Protein AF-A0A524JCP1-F1 (afdb_monomer_lite)

Sequence (59 aa):
MSEPLSPPEGFAIGHWTDERAETGCTVILPPAGSACGVDVRGGGPGSRETEIISPLANA

Structure (mmCIF, N/CA/C/O backbone):
data_AF-A0A524JCP1-F1
#
_entry.id   AF-A0A524JCP1-F1
#
loop_
_atom_site.group_PDB
_atom_site.id
_atom_site.type_symbol
_atom_site.label_atom_id
_atom_site.label_alt_id
_atom_site.label_comp_id
_atom_site.label_asym_id
_atom_site.label_entity_id
_atom_site.label_seq_id
_atom_site.pdbx_PDB_ins_code
_atom_site.Cartn_x
_atom_site.Cartn_y
_atom_site.Cartn_z
_atom_site.occupancy
_atom_site.B_iso_or_equiv
_atom_site.auth_seq_id
_atom_site.auth_comp_id
_atom_site.auth_asym_id
_atom_site.auth_atom_id
_atom_site.pdbx_PDB_model_num
ATOM 1 N N . MET A 1 1 ? 14.213 -17.569 -4.653 1.00 59.41 1 MET A N 1
ATOM 2 C CA . MET A 1 1 ? 12.960 -16.837 -4.375 1.00 59.41 1 MET A CA 1
ATOM 3 C C . MET A 1 1 ? 12.339 -17.459 -3.147 1.00 59.41 1 MET A C 1
ATOM 5 O O . MET A 1 1 ? 12.327 -18.681 -3.073 1.00 59.41 1 MET A O 1
ATOM 9 N N . SER A 1 2 ? 11.925 -16.650 -2.175 1.00 73.25 2 SER A N 1
ATOM 10 C CA . SER A 1 2 ? 11.115 -17.132 -1.053 1.00 73.25 2 SER A CA 1
ATOM 11 C C . SER A 1 2 ? 9.761 -17.623 -1.562 1.00 73.25 2 SER A C 1
ATOM 13 O O . SER A 1 2 ? 9.306 -17.181 -2.619 1.00 73.25 2 SER A O 1
ATOM 15 N N . GLU A 1 3 ? 9.124 -18.521 -0.814 1.00 83.94 3 GLU A N 1
ATOM 16 C CA . GLU A 1 3 ? 7.749 -18.916 -1.112 1.00 83.94 3 GLU A CA 1
ATOM 17 C C . GLU A 1 3 ? 6.794 -17.710 -1.020 1.00 83.94 3 GLU A C 1
ATOM 19 O O . GLU A 1 3 ? 7.033 -16.801 -0.212 1.00 83.94 3 GLU A O 1
ATOM 24 N N . PRO A 1 4 ? 5.727 -17.671 -1.843 1.00 80.50 4 PRO A N 1
ATOM 25 C CA . PRO A 1 4 ? 4.717 -16.629 -1.751 1.00 80.50 4 PRO A CA 1
ATOM 26 C C . PRO A 1 4 ? 3.990 -16.714 -0.408 1.00 80.50 4 PRO A C 1
ATOM 28 O O . PRO A 1 4 ? 3.504 -17.772 -0.010 1.00 80.50 4 PRO A O 1
ATOM 31 N N . LEU A 1 5 ? 3.886 -15.580 0.280 1.00 82.75 5 LEU A N 1
ATOM 32 C CA . LEU A 1 5 ? 3.103 -15.480 1.505 1.00 82.75 5 LEU A CA 1
ATOM 33 C C . LEU A 1 5 ? 1.616 -15.425 1.153 1.00 82.75 5 LEU A C 1
ATOM 35 O O . LEU A 1 5 ? 1.205 -14.658 0.282 1.00 82.75 5 LEU A O 1
ATOM 39 N N . SER A 1 6 ? 0.810 -16.218 1.855 1.00 89.25 6 SER A N 1
ATOM 40 C CA . SER A 1 6 ? -0.643 -16.062 1.789 1.00 89.25 6 SER A CA 1
ATOM 41 C C . SER A 1 6 ? -1.050 -14.761 2.490 1.00 89.25 6 SER A C 1
ATOM 43 O O . SER A 1 6 ? -0.492 -14.453 3.549 1.00 89.25 6 SER A O 1
ATOM 45 N N . PRO A 1 7 ? -1.998 -13.986 1.931 1.00 90.69 7 PRO A N 1
ATOM 46 C CA . PRO A 1 7 ? -2.514 -12.808 2.612 1.00 90.69 7 PRO A CA 1
ATOM 47 C C . PRO A 1 7 ? -3.207 -13.197 3.930 1.00 90.69 7 PRO A C 1
ATOM 49 O O . PRO A 1 7 ? -3.727 -14.312 4.041 1.00 90.69 7 PRO A O 1
ATOM 52 N N . PRO A 1 8 ? -3.250 -12.286 4.922 1.00 92.88 8 PRO A N 1
ATOM 53 C CA . PRO A 1 8 ? -4.083 -12.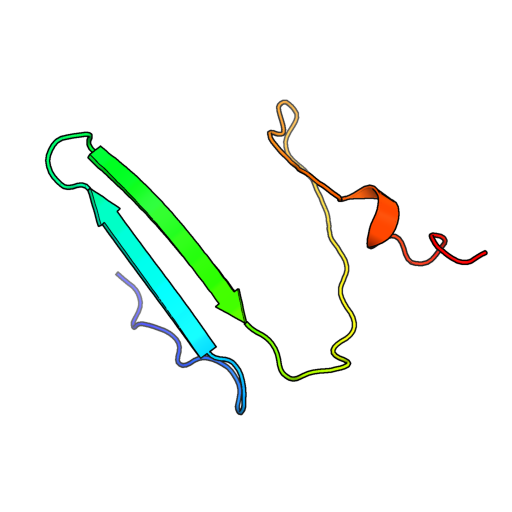469 6.104 1.00 92.88 8 PRO A CA 1
ATOM 54 C C . PRO A 1 8 ? -5.548 -12.720 5.730 1.00 92.88 8 PRO A C 1
ATOM 56 O O . PRO A 1 8 ? -6.015 -12.300 4.669 1.00 92.88 8 PRO A O 1
ATOM 5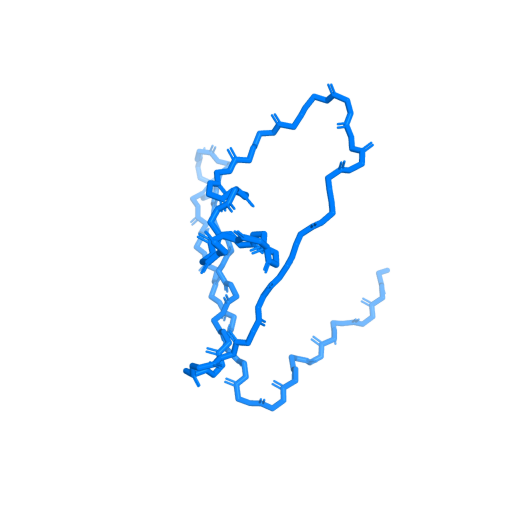9 N N . GLU A 1 9 ? -6.291 -13.373 6.621 1.00 94.88 9 GLU A N 1
ATOM 60 C CA . GLU A 1 9 ? -7.709 -13.656 6.399 1.00 94.88 9 GLU A CA 1
ATOM 61 C C . GLU A 1 9 ? -8.501 -12.375 6.070 1.00 94.88 9 GLU A C 1
ATOM 63 O O . GLU A 1 9 ? -8.328 -11.330 6.699 1.00 94.88 9 GLU A O 1
ATOM 68 N N . GLY A 1 10 ? -9.360 -12.454 5.050 1.00 95.00 10 GLY A N 1
ATOM 69 C CA . GLY A 1 10 ? -10.207 -11.345 4.602 1.00 95.00 10 GLY A CA 1
ATOM 70 C C . GLY A 1 10 ? -9.525 -10.316 3.693 1.00 95.00 10 GLY A C 1
ATOM 71 O O . GLY A 1 10 ? -10.225 -9.486 3.116 1.00 95.00 10 GLY A O 1
ATOM 72 N N . PHE A 1 11 ? -8.202 -10.370 3.512 1.00 96.38 11 PHE A N 1
ATOM 73 C CA . PHE A 1 11 ? -7.518 -9.555 2.506 1.00 96.38 11 PHE A CA 1
ATOM 74 C C . PHE A 1 11 ? -7.666 -10.170 1.111 1.00 96.38 11 PHE A C 1
ATOM 76 O O . PHE A 1 11 ? -7.498 -11.376 0.926 1.00 96.38 11 PHE A O 1
ATOM 83 N N . ALA A 1 12 ? -7.906 -9.323 0.112 1.00 95.69 12 ALA A N 1
ATOM 84 C CA . ALA A 1 12 ? -7.837 -9.694 -1.297 1.00 95.69 12 ALA A CA 1
ATOM 85 C C . ALA A 1 12 ? -6.671 -8.970 -1.984 1.00 95.69 12 ALA A C 1
ATOM 87 O O . ALA A 1 12 ? -6.356 -7.824 -1.661 1.00 95.69 12 ALA A O 1
ATOM 88 N N . ILE A 1 13 ? -6.031 -9.635 -2.946 1.00 95.56 13 ILE A N 1
ATOM 89 C CA . ILE A 1 13 ? -4.946 -9.065 -3.752 1.00 95.56 13 ILE A CA 1
ATOM 90 C C . ILE A 1 13 ? -5.334 -9.184 -5.224 1.00 95.56 13 ILE A C 1
ATOM 92 O O . ILE A 1 13 ? -5.732 -10.256 -5.679 1.00 95.56 13 ILE A O 1
ATOM 96 N N . GLY A 1 14 ? -5.234 -8.078 -5.958 1.00 96.19 14 GLY A N 1
ATOM 97 C CA . GLY A 1 14 ? -5.481 -8.017 -7.395 1.00 96.19 14 GLY A CA 1
ATOM 98 C C . GLY A 1 14 ? -4.250 -7.529 -8.146 1.00 96.19 14 GLY A C 1
ATOM 99 O O . GLY A 1 14 ? -3.573 -6.603 -7.699 1.00 96.19 14 GLY A O 1
ATOM 100 N N . HIS A 1 15 ? -3.991 -8.127 -9.305 1.00 97.19 15 HIS A N 1
ATOM 101 C CA . HIS A 1 15 ? -2.911 -7.733 -10.203 1.00 97.19 15 HIS A CA 1
ATOM 102 C C . HIS A 1 15 ? -3.477 -7.452 -11.592 1.00 97.19 15 HIS A C 1
ATOM 104 O O . HIS A 1 15 ? -4.337 -8.187 -12.079 1.00 97.19 15 HIS A O 1
ATOM 110 N N . TRP A 1 16 ? -2.969 -6.409 -12.236 1.00 98.38 16 TRP A N 1
ATOM 111 C CA . TRP A 1 16 ? -3.196 -6.145 -13.650 1.00 98.38 16 TRP A CA 1
ATOM 112 C C . TRP A 1 16 ? -1.865 -5.811 -14.319 1.00 98.38 16 TRP A C 1
ATOM 114 O O . TRP A 1 16 ? -1.066 -5.056 -13.761 1.00 98.38 16 TRP A O 1
ATOM 124 N N . THR A 1 17 ? -1.634 -6.369 -15.504 1.00 98.50 17 THR A N 1
ATOM 125 C CA . THR A 1 17 ? -0.364 -6.270 -16.230 1.00 98.50 17 THR A CA 1
ATOM 126 C C . THR A 1 17 ? -0.633 -6.007 -17.706 1.00 98.50 17 THR A C 1
ATOM 128 O O . THR A 1 17 ? -1.440 -6.703 -18.322 1.00 98.50 17 THR A O 1
ATOM 131 N N . ASP A 1 18 ? 0.071 -5.027 -18.269 1.00 98.56 18 ASP A N 1
ATOM 132 C CA . ASP A 1 18 ? 0.211 -4.828 -19.709 1.00 98.56 18 ASP A CA 1
ATOM 133 C C . ASP A 1 18 ? 1.605 -5.305 -20.130 1.00 98.56 18 ASP A C 1
ATOM 135 O O . ASP A 1 18 ? 2.613 -4.637 -19.890 1.00 98.56 18 ASP A O 1
ATOM 139 N N . GLU A 1 19 ? 1.659 -6.484 -20.753 1.00 98.25 19 GLU A N 1
ATOM 140 C CA . GLU A 1 19 ? 2.911 -7.117 -21.182 1.00 98.25 19 GLU A CA 1
ATOM 141 C C . GLU A 1 19 ? 3.632 -6.342 -22.293 1.00 98.25 19 GLU A C 1
ATOM 143 O O . GLU A 1 19 ? 4.842 -6.477 -22.440 1.00 98.25 19 GLU A O 1
ATOM 148 N N . ARG A 1 20 ? 2.918 -5.535 -23.090 1.00 98.44 20 ARG A N 1
ATOM 149 C CA . ARG A 1 20 ? 3.523 -4.795 -24.209 1.00 98.44 20 ARG A CA 1
ATOM 150 C C . ARG A 1 20 ? 4.140 -3.484 -23.755 1.00 98.44 20 ARG A C 1
ATOM 152 O O . ARG A 1 20 ? 5.191 -3.106 -24.260 1.00 98.44 20 ARG A O 1
ATOM 159 N N . ALA A 1 21 ? 3.464 -2.779 -22.851 1.00 98.50 21 ALA A N 1
ATOM 160 C CA . ALA A 1 21 ? 3.946 -1.516 -22.295 1.00 98.50 21 ALA A CA 1
ATOM 161 C C . ALA A 1 21 ? 4.857 -1.706 -21.068 1.00 98.50 21 ALA A C 1
ATOM 163 O O . ALA A 1 21 ? 5.324 -0.716 -20.509 1.00 98.50 21 ALA A O 1
ATOM 164 N N . GLU A 1 22 ? 5.085 -2.955 -20.645 1.00 98.19 22 GLU A N 1
ATOM 165 C CA . GLU A 1 22 ? 5.905 -3.327 -19.485 1.00 98.19 22 GLU A CA 1
ATOM 166 C C . GLU A 1 22 ? 5.479 -2.595 -18.200 1.00 98.19 22 GLU A C 1
ATOM 168 O O . GLU A 1 22 ? 6.294 -2.112 -17.413 1.00 98.19 22 GLU A O 1
ATOM 173 N N . THR A 1 23 ? 4.167 -2.497 -17.984 1.00 98.31 23 THR A N 1
ATOM 174 C CA . THR A 1 23 ? 3.591 -1.783 -16.840 1.00 98.31 23 THR A CA 1
ATOM 175 C C . THR A 1 23 ? 2.440 -2.559 -16.208 1.00 98.31 23 THR A C 1
ATOM 177 O O . THR A 1 23 ? 1.987 -3.585 -16.715 1.00 98.31 23 THR A O 1
ATOM 180 N N . GLY A 1 24 ? 1.963 -2.090 -15.060 1.00 98.19 24 GLY A N 1
ATOM 181 C CA . GLY A 1 24 ? 0.885 -2.742 -14.337 1.00 98.19 24 GLY A CA 1
ATOM 182 C C . GLY A 1 24 ? 0.554 -2.075 -13.011 1.00 98.19 24 GLY A C 1
ATOM 183 O O . GLY A 1 24 ? 1.084 -1.022 -12.658 1.00 98.19 24 GLY A O 1
ATOM 184 N N . CYS A 1 25 ? -0.339 -2.714 -12.264 1.00 98.38 25 CYS A N 1
ATOM 185 C CA . CYS A 1 25 ? -0.754 -2.291 -10.936 1.00 98.38 25 CYS A CA 1
ATOM 186 C C . CYS A 1 25 ? -1.000 -3.515 -10.051 1.00 98.38 25 CYS A C 1
ATOM 188 O O . CYS A 1 25 ? -1.469 -4.556 -10.512 1.00 98.38 25 CYS A O 1
ATOM 190 N N . THR A 1 26 ? -0.694 -3.377 -8.765 1.00 97.06 26 THR A N 1
ATOM 191 C CA . THR A 1 26 ? -1.119 -4.314 -7.726 1.00 97.06 26 THR A CA 1
ATOM 192 C C . THR A 1 26 ? -1.940 -3.554 -6.703 1.00 97.06 26 THR A C 1
ATOM 194 O O . THR A 1 26 ? -1.527 -2.491 -6.241 1.00 97.06 26 THR A O 1
ATOM 197 N N . VAL A 1 27 ? -3.089 -4.114 -6.341 1.00 97.50 27 VAL A N 1
ATOM 198 C CA . VAL A 1 27 ? -3.976 -3.572 -5.315 1.00 97.50 27 VAL A CA 1
ATOM 199 C C . VAL A 1 27 ? -4.082 -4.577 -4.181 1.00 97.50 27 VAL A C 1
ATOM 201 O O . VAL A 1 27 ? -4.317 -5.763 -4.409 1.00 97.50 27 VAL A O 1
ATOM 204 N N . ILE A 1 28 ? -3.934 -4.080 -2.957 1.00 95.94 28 ILE A N 1
ATOM 205 C CA . ILE A 1 28 ? -4.188 -4.824 -1.726 1.00 95.94 28 ILE A CA 1
ATOM 206 C C . ILE A 1 28 ? -5.471 -4.251 -1.127 1.00 95.94 28 ILE A C 1
ATOM 208 O O . ILE A 1 28 ? -5.528 -3.065 -0.805 1.00 95.94 28 ILE A O 1
ATOM 212 N N . LEU A 1 29 ? -6.503 -5.083 -1.010 1.00 96.94 29 LEU A N 1
ATOM 213 C CA . LEU A 1 29 ? -7.810 -4.708 -0.483 1.00 96.94 29 LEU A CA 1
ATOM 214 C C . LEU A 1 29 ? -7.985 -5.311 0.916 1.00 96.94 29 LEU A C 1
ATOM 216 O O . LEU A 1 29 ? -8.156 -6.529 1.027 1.00 96.94 29 LEU A O 1
ATOM 220 N N . PRO A 1 30 ? -7.927 -4.495 1.982 1.00 96.31 30 PRO A N 1
ATOM 221 C CA . PRO A 1 30 ? -8.199 -4.963 3.333 1.00 96.31 30 PRO A CA 1
ATOM 222 C C . PRO A 1 30 ? -9.716 -5.093 3.579 1.00 96.31 30 PRO A C 1
ATOM 224 O O . PRO A 1 30 ? -10.515 -4.491 2.851 1.00 96.31 30 PRO A O 1
ATOM 227 N N . PRO A 1 31 ? -10.142 -5.806 4.638 1.00 97.19 31 PRO A N 1
ATOM 228 C CA . PRO A 1 31 ? -11.522 -5.760 5.110 1.00 97.19 31 PRO A CA 1
ATOM 229 C C . PRO A 1 31 ? -12.003 -4.324 5.371 1.00 97.19 31 PRO A C 1
ATOM 231 O O . PRO A 1 31 ? -11.230 -3.454 5.788 1.00 97.19 31 PRO A O 1
ATOM 234 N N . ALA A 1 32 ? -13.296 -4.071 5.167 1.00 96.31 32 ALA A N 1
ATOM 235 C CA . ALA A 1 32 ? -13.894 -2.763 5.427 1.00 96.31 32 ALA A CA 1
ATOM 236 C C . ALA A 1 32 ? -13.685 -2.320 6.890 1.00 96.31 32 ALA A C 1
ATOM 238 O O . ALA A 1 32 ? -13.833 -3.117 7.814 1.00 96.31 32 ALA A O 1
ATOM 239 N N . GLY A 1 33 ? -13.355 -1.040 7.096 1.00 93.69 33 GLY A N 1
ATOM 240 C CA . GLY A 1 33 ? -13.084 -0.475 8.426 1.00 93.69 33 GLY A CA 1
ATOM 241 C C . GLY A 1 33 ? -11.666 -0.717 8.958 1.00 93.69 33 GLY A C 1
ATOM 242 O O . GLY A 1 33 ? -11.390 -0.385 10.108 1.00 93.69 33 GLY A O 1
ATOM 243 N N . SER A 1 34 ? -10.761 -1.273 8.147 1.00 94.75 34 SER A N 1
ATOM 244 C CA . SER A 1 34 ? -9.360 -1.461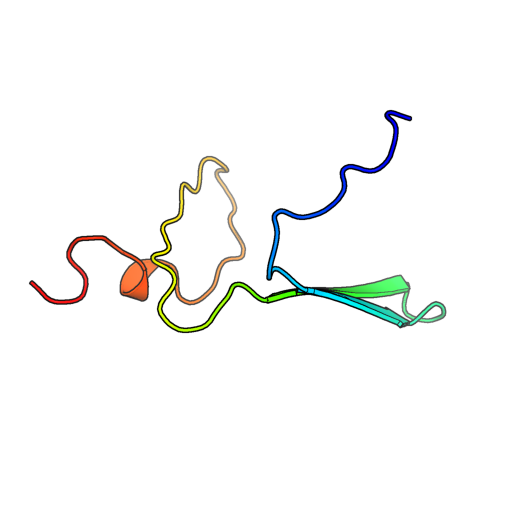 8.541 1.00 94.75 34 SER A CA 1
ATOM 245 C C . SER A 1 34 ? -8.637 -0.128 8.759 1.00 94.75 34 SER A C 1
ATOM 247 O O . SER A 1 34 ? -8.719 0.775 7.926 1.00 94.75 34 SER A O 1
ATOM 249 N N . ALA A 1 35 ? -7.882 -0.024 9.856 1.00 93.38 35 ALA A N 1
ATOM 250 C CA . ALA A 1 35 ? -6.973 1.095 10.094 1.00 93.38 35 ALA A CA 1
ATOM 251 C C . ALA A 1 35 ? -5.742 1.009 9.174 1.00 93.38 35 ALA A C 1
ATOM 253 O O . ALA A 1 35 ? -5.283 -0.085 8.842 1.00 93.38 35 ALA A O 1
ATOM 254 N N . CYS A 1 36 ? -5.187 2.158 8.785 1.00 93.19 36 CYS A N 1
ATOM 255 C CA . CYS A 1 36 ? -4.000 2.232 7.934 1.00 93.19 36 CYS A CA 1
ATOM 256 C C . CYS A 1 36 ? -3.006 3.293 8.427 1.00 93.19 36 CYS A C 1
ATOM 258 O O . CYS A 1 36 ? -3.360 4.179 9.200 1.00 93.19 36 CYS A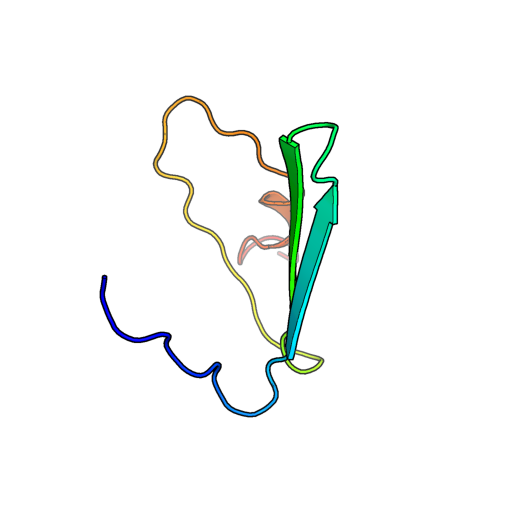 O 1
ATOM 260 N N . GLY A 1 37 ? -1.754 3.164 7.988 1.00 95.12 37 GLY A N 1
ATOM 261 C CA . GLY A 1 37 ? -0.666 4.102 8.246 1.00 95.12 37 GLY A CA 1
ATOM 262 C C . GLY A 1 37 ? 0.488 3.850 7.275 1.00 95.12 37 GLY A C 1
ATOM 263 O O . GLY A 1 37 ? 0.539 2.799 6.630 1.00 95.12 37 GLY A O 1
ATOM 264 N N . VAL A 1 38 ? 1.402 4.811 7.148 1.00 96.19 38 VAL A N 1
ATOM 265 C CA . VAL A 1 38 ? 2.529 4.743 6.205 1.00 96.19 38 VAL A CA 1
ATOM 266 C C . VAL A 1 38 ? 3.816 5.275 6.828 1.00 96.19 38 VAL A C 1
ATOM 268 O O . VAL A 1 38 ? 3.788 6.208 7.626 1.00 96.19 38 VAL A O 1
ATOM 271 N N . ASP A 1 39 ? 4.945 4.695 6.423 1.00 96.19 39 ASP A N 1
ATOM 272 C CA . ASP A 1 39 ? 6.293 5.190 6.705 1.00 96.19 39 ASP A CA 1
ATOM 273 C C . ASP A 1 39 ? 7.078 5.281 5.384 1.00 96.19 39 ASP A C 1
ATOM 275 O O . ASP A 1 39 ? 7.302 4.274 4.703 1.00 96.19 39 ASP A O 1
ATOM 279 N N . VAL A 1 40 ? 7.470 6.499 4.999 1.00 96.19 40 VAL A N 1
ATOM 280 C CA . VAL A 1 40 ? 8.209 6.791 3.764 1.00 96.19 40 VAL A CA 1
ATOM 281 C C . VAL A 1 40 ? 9.657 7.115 4.116 1.00 96.19 40 VAL A C 1
ATOM 283 O O . VAL A 1 40 ? 9.970 8.203 4.587 1.00 96.19 40 VAL A O 1
ATOM 286 N N . ARG A 1 41 ? 10.563 6.172 3.842 1.00 97.06 41 ARG A N 1
ATOM 287 C CA . ARG A 1 41 ? 11.984 6.285 4.227 1.00 97.06 41 ARG A CA 1
ATOM 288 C C . ARG A 1 41 ? 12.932 6.676 3.089 1.00 97.06 41 ARG A C 1
ATOM 290 O O . ARG A 1 41 ? 14.094 6.979 3.336 1.00 97.06 41 ARG A O 1
ATOM 297 N N . GLY A 1 42 ? 12.469 6.628 1.839 1.00 95.75 42 GLY A N 1
ATOM 298 C CA . GLY A 1 42 ? 13.277 6.971 0.662 1.00 95.75 42 GLY A CA 1
ATOM 299 C C . GLY A 1 42 ? 13.311 8.478 0.380 1.00 95.75 42 GLY A C 1
ATOM 300 O O . GLY A 1 42 ? 12.329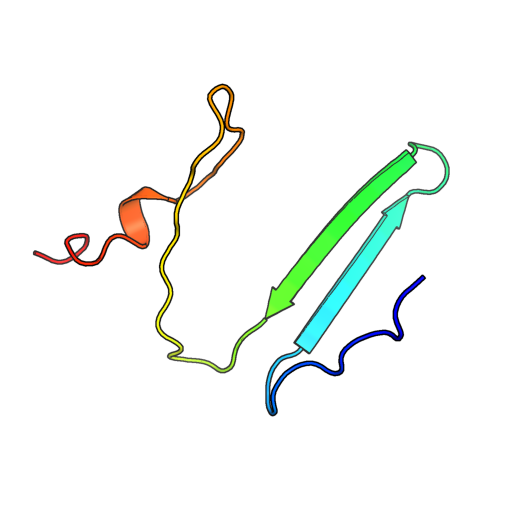 9.169 0.622 1.00 95.75 42 GLY A O 1
ATOM 301 N N . GLY A 1 43 ? 14.417 8.981 -0.184 1.00 97.06 43 GLY A N 1
ATOM 302 C CA . GLY A 1 43 ? 14.620 10.417 -0.455 1.00 97.06 43 GLY A CA 1
ATOM 303 C C . GLY A 1 43 ? 13.971 10.974 -1.733 1.00 97.06 43 GLY A C 1
ATOM 304 O O . GLY A 1 43 ? 13.999 12.181 -1.942 1.00 97.06 43 GLY A O 1
ATOM 305 N N . GLY A 1 44 ? 13.394 10.125 -2.589 1.00 97.12 44 GLY A N 1
ATOM 306 C CA . GLY A 1 44 ? 12.682 10.527 -3.812 1.00 97.12 44 GLY A CA 1
ATOM 307 C C . GLY A 1 44 ? 11.349 9.789 -3.963 1.00 97.12 44 GLY A C 1
ATOM 308 O O . GLY A 1 44 ? 11.234 8.948 -4.853 1.00 97.12 44 GLY A O 1
ATOM 309 N N . PRO A 1 45 ? 10.374 10.007 -3.062 1.00 96.38 45 PRO A N 1
ATOM 310 C CA . PRO A 1 45 ? 9.130 9.250 -3.060 1.00 96.38 45 PRO A CA 1
ATOM 311 C C . PRO A 1 45 ? 8.175 9.689 -4.178 1.00 96.38 45 PRO A C 1
ATOM 313 O O . PRO A 1 45 ? 8.062 10.870 -4.495 1.00 96.38 45 PRO A O 1
ATOM 316 N N . GLY A 1 46 ? 7.437 8.724 -4.730 1.00 96.44 46 GLY A N 1
ATOM 317 C CA . GLY A 1 46 ? 6.285 8.941 -5.609 1.00 96.44 46 GLY A CA 1
ATOM 318 C C . GLY A 1 46 ? 5.019 8.409 -4.945 1.00 96.44 46 GLY A C 1
ATOM 319 O O . GLY A 1 46 ? 4.554 7.325 -5.284 1.00 96.44 46 GLY A O 1
ATOM 320 N N . SER A 1 47 ? 4.513 9.125 -3.943 1.00 95.19 47 SER A N 1
ATOM 321 C CA . SER A 1 47 ? 3.363 8.712 -3.135 1.00 95.19 47 SER A CA 1
ATOM 322 C C . SER A 1 47 ? 2.111 9.540 -3.442 1.00 95.19 47 SER A C 1
ATOM 324 O O . SER A 1 47 ? 2.168 10.600 -4.064 1.00 95.19 47 SER A O 1
ATOM 326 N N . ARG A 1 48 ? 0.956 9.045 -2.990 1.00 95.94 48 ARG A N 1
ATOM 327 C CA . ARG A 1 48 ? -0.328 9.753 -3.016 1.00 95.94 48 ARG A CA 1
ATOM 328 C C . ARG A 1 48 ? -1.051 9.517 -1.697 1.00 95.94 48 ARG A C 1
ATOM 330 O O . ARG A 1 48 ? -0.883 8.452 -1.113 1.00 95.94 48 ARG A O 1
ATOM 337 N N . GLU A 1 49 ? -1.861 10.482 -1.267 1.00 95.31 49 GLU A N 1
ATOM 338 C CA . GLU A 1 49 ? -2.754 10.355 -0.103 1.00 95.31 49 GLU A CA 1
ATOM 339 C C . GLU A 1 49 ? -2.047 9.962 1.213 1.00 95.31 49 GLU A C 1
ATOM 341 O O . GLU A 1 49 ? -2.659 9.373 2.097 1.00 95.31 49 GLU A O 1
ATOM 346 N N . THR A 1 50 ? -0.757 10.264 1.390 1.00 95.12 50 THR A N 1
ATOM 347 C CA . THR A 1 50 ? -0.049 9.920 2.640 1.00 95.12 50 THR A CA 1
ATOM 348 C C . THR A 1 50 ? -0.529 10.746 3.830 1.00 95.12 50 THR A C 1
ATOM 350 O O . THR A 1 50 ? -0.520 10.264 4.957 1.00 95.12 50 THR A O 1
ATOM 353 N N . GLU A 1 51 ? -0.996 11.970 3.583 1.00 94.12 51 GLU A N 1
ATOM 354 C CA . GLU A 1 51 ? -1.447 12.874 4.644 1.00 94.12 51 GLU A CA 1
ATOM 355 C C . GLU A 1 51 ? -2.771 12.425 5.278 1.00 94.12 51 GLU A C 1
ATOM 357 O O . GLU A 1 51 ? -2.914 12.479 6.497 1.00 94.12 51 GLU A O 1
ATOM 362 N N . ILE A 1 52 ? -3.728 11.917 4.488 1.00 93.94 52 ILE A N 1
ATOM 363 C CA . ILE A 1 52 ? -5.043 11.492 5.007 1.00 93.94 52 ILE A CA 1
ATOM 364 C C . ILE A 1 52 ? -4.965 10.213 5.853 1.00 93.94 52 ILE A C 1
ATOM 366 O O . ILE A 1 52 ? -5.856 9.942 6.652 1.00 93.94 52 ILE A O 1
ATOM 370 N N . ILE A 1 53 ? -3.889 9.436 5.705 1.00 94.00 53 ILE A N 1
ATOM 371 C CA . ILE A 1 53 ? -3.635 8.227 6.502 1.00 94.00 53 ILE A CA 1
ATOM 372 C C . ILE A 1 53 ? -2.757 8.504 7.732 1.00 94.00 53 ILE A C 1
ATOM 374 O O . ILE A 1 53 ? -2.348 7.576 8.429 1.00 94.00 53 ILE A O 1
ATOM 378 N N . SER A 1 54 ? -2.467 9.777 8.016 1.00 94.38 54 SER A N 1
ATOM 379 C CA . SER A 1 54 ? -1.819 10.194 9.257 1.00 94.38 54 SER A CA 1
ATOM 380 C C . SER A 1 54 ? -2.728 9.928 10.467 1.00 94.38 54 SER A C 1
ATOM 382 O O . SER A 1 54 ? -3.927 10.209 10.405 1.00 94.38 54 SER A O 1
ATOM 384 N N . PRO A 1 55 ? -2.182 9.502 11.623 1.00 93.31 55 PRO A N 1
ATOM 385 C CA . PRO A 1 55 ? -2.944 9.403 12.872 1.00 93.31 55 PRO A CA 1
ATOM 386 C C . PRO A 1 55 ? -3.584 10.725 13.325 1.00 93.31 55 PRO A C 1
ATOM 388 O O . PRO A 1 55 ? -4.504 10.714 14.138 1.00 93.31 55 PRO A O 1
ATOM 391 N N . LEU A 1 56 ? -3.093 11.859 12.816 1.00 93.56 56 LEU A N 1
ATOM 392 C CA . LEU A 1 56 ? -3.591 13.200 13.127 1.00 93.56 56 LEU A CA 1
ATOM 393 C C . LEU A 1 56 ? -4.550 13.749 12.060 1.00 93.56 56 LEU A C 1
ATOM 395 O O . LEU A 1 56 ? -4.967 14.895 12.165 1.00 93.56 56 LEU A O 1
ATOM 399 N N . ALA A 1 57 ? -4.908 12.967 11.037 1.00 91.25 57 ALA A N 1
ATOM 400 C CA . ALA A 1 57 ? -5.697 13.457 9.903 1.00 91.25 57 ALA A CA 1
ATOM 401 C C . ALA A 1 57 ? -7.106 13.959 10.282 1.00 91.25 57 ALA A C 1
ATOM 403 O O . ALA A 1 57 ? -7.681 14.761 9.553 1.00 91.25 57 ALA A O 1
ATOM 404 N N . ASN A 1 58 ? -7.644 13.509 11.421 1.00 83.81 58 ASN A N 1
ATOM 405 C CA . ASN A 1 58 ? -8.947 13.924 11.957 1.00 83.81 58 ASN A CA 1
ATOM 406 C C . ASN A 1 58 ? -8.832 14.690 13.292 1.00 83.81 58 ASN A C 1
ATOM 408 O O . ASN A 1 58 ? -9.809 14.740 14.041 1.00 83.81 58 ASN A O 1
ATOM 412 N N . ALA A 1 59 ? -7.636 15.183 13.631 1.00 79.81 59 ALA A N 1
ATOM 413 C CA . ALA A 1 59 ? -7.399 15.973 14.840 1.00 79.81 59 ALA A CA 1
ATOM 414 C C . ALA A 1 59 ? -7.849 17.433 14.683 1.00 79.81 59 ALA A C 1
ATOM 416 O O . ALA A 1 59 ? -7.858 17.940 13.537 1.00 79.81 59 ALA A O 1
#

pLDDT: mean 93.61, std 6.79, range [59.41, 98.56]

Secondary structure (DSSP, 8-state):
-PPPPPPPTT-EEEEEEETTTTEEEEEEEPPTT--------SSS---SSTTTTSTTTT-

Radius of gyration: 15.15 Å; chains: 1; bounding box: 28×35×39 Å

Foldseek 3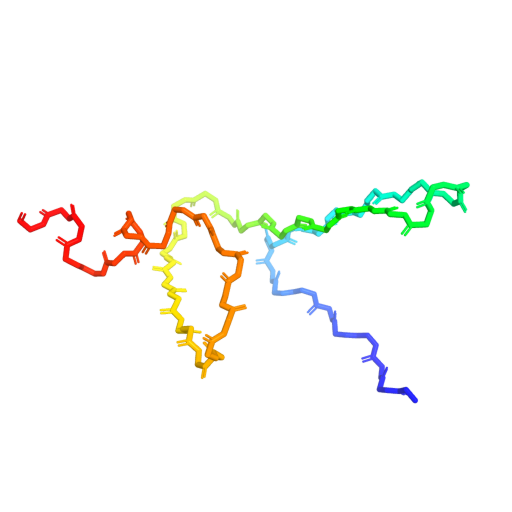Di:
DDDDDDDPPQKDKDWDDDPVVRDIDIDIRHPPPDQDADDDDDPDDDDDPRLCSDPVNPD